Protein 4OI3 (pdb70)

Organism: Streptomyces coelicolor (strain ATCC BAA-471 / A3(2) / M145) (NCBI:txid100226)

Solvent-accessible surface area: 7769 Å² total

Radius of gyration: 15.57 Å; Cα contacts (8 Å, |Δi|>4): 370; chains: 2; bounding box: 33×35×37 Å

B-factor: mean 9.94, std 4.07, range [4.52, 31.93]

Sequence (158 aa):
AHFDVHRGHGITSDQLHHQAHQADLAVEKDENVHFEQAWADPASGTIYCCLSEGPSAEAVQRVHERAGHKADEIHEVPLSAAHFDVHRGHGITSDQLHHQAHQADLAVEKDENVHFEQAWADPASGTIYCCLSEGPSAEAVQRVHERAGHKADEIHEVPLSA

Nearest PDB structures (foldseek):
  4oi3-assembly1_B  TM=1.013E+00  e=1.697E-15  Streptomyces coelicolor A3(2)
  3c1m-assembly3_C  TM=5.612E-01  e=7.319E-02  Methanocaldococcus jannaschii
  3c1m-assembly1_A  TM=5.698E-01  e=8.884E-02  Methanocaldococcus jannaschii
  6m7y-assembly2_B  TM=4.365E-01  e=3.309E+00  Lactococcus lactis subsp. lactis
  4oi3-assembly1_B  TM=1.011E+00  e=2.224E-14  Streptomyces coelicolor A3(2)

Secondary structure (DSSP, 8-state):
-B--EE------HHHHHHHHHHHHHHHGGGT-EEEEEEEETTTTEEEEEEE-S-HHHHHHHHHHHT---SB-----EE-/-B--EE------HHHHHHHHHHHHHHGGGGT-EEEEEEEETTTTEEEEEEE-S-HHHHHHHHHHHT---SB-----EE-

Foldseek 3Di:
DKKAKAFDADDDPVNVVLLQVLLVVQLVVQPKDWDDWDADRHRGMIDTMMDGDDPVSSQVSSVSSPHRGPDMDGDPDDD/DKKFKAFDAQDDPVNVVLLVVLLVVQLVVQPKAWDDWDADRHRRMIDIMIDGDDLVSSQVSSVSSPHGGPDMDHDPDDD

CATH classification: 3.30.70.3090

InterPro domains:
  IPR025336 SCO4226-like [PF14026] (4-78)
  IPR042557 SCO4226, nickel-binding ferredoxin-like monomer [G3DSA:3.30.70.3090] (1-82)

Structure (mmCIF, N/CA/C/O backbone):
data_4OI3
#
_entry.id   4OI3
#
_cell.length_a   29.574
_cell.length_b   66.982
_cell.length_c   34.265
_cell.angle_alpha   90.00
_cell.angle_beta   95.02
_cell.angle_gamma   90.00
#
_symmetry.space_group_name_H-M   'P 1 21 1'
#
loop_
_entity.id
_entity.type
_entity.pdbx_description
1 polymer 'Nickel responsive protein'
2 water water
#
loop_
_atom_site.group_PDB
_atom_site.id
_atom_site.type_symbol
_atom_site.label_atom_id
_atom_site.label_alt_id
_atom_site.label_comp_id
_atom_site.label_asym_id
_atom_site.label_entity_id
_atom_site.label_seq_id
_atom_site.pdbx_PDB_ins_code
_atom_site.Cartn_x
_atom_site.Cartn_y
_atom_site.Cartn_z
_atom_site.occupancy
_atom_site.B_iso_or_equiv
_atom_site.auth_seq_id
_atom_site.auth_comp_id
_atom_site.auth_asym_id
_atom_site.auth_atom_id
_atom_site.pdbx_PDB_model_num
ATOM 1 N N . ALA A 1 9 ? 1.701 4.885 14.235 1.00 8.96 2 ALA A N 1
ATOM 2 C CA . ALA A 1 9 ? 1.902 4.118 12.975 1.00 8.43 2 ALA A CA 1
ATOM 3 C C . ALA A 1 9 ? 2.249 2.674 13.309 1.00 8.08 2 ALA A C 1
ATOM 4 O O . ALA A 1 9 ? 2.594 2.363 14.446 1.00 8.50 2 ALA A O 1
ATOM 6 N N . HIS A 1 10 ? 2.158 1.797 12.313 1.00 8.26 3 HIS A N 1
ATOM 7 C CA . HIS A 1 10 ? 2.405 0.370 12.502 1.00 8.04 3 HIS A CA 1
ATOM 8 C C . HIS A 1 10 ? 3.626 -0.050 11.710 1.00 7.15 3 HIS A C 1
ATOM 9 O O . HIS A 1 10 ? 3.806 0.399 10.573 1.00 6.97 3 HIS A O 1
ATOM 16 N N . PHE A 1 11 ? 4.454 -0.914 12.308 1.00 6.85 4 PHE A N 1
ATOM 17 C CA . PHE A 1 11 ? 5.709 -1.352 11.694 1.00 6.62 4 PHE A CA 1
ATOM 18 C C . PHE A 1 11 ? 5.900 -2.852 11.758 1.00 6.10 4 PHE A C 1
ATOM 19 O O . PHE A 1 11 ? 5.545 -3.489 12.757 1.00 6.09 4 PHE A O 1
ATOM 35 N N . ASP A 1 13 ? 9.172 -5.368 11.408 1.00 6.21 6 ASP A N 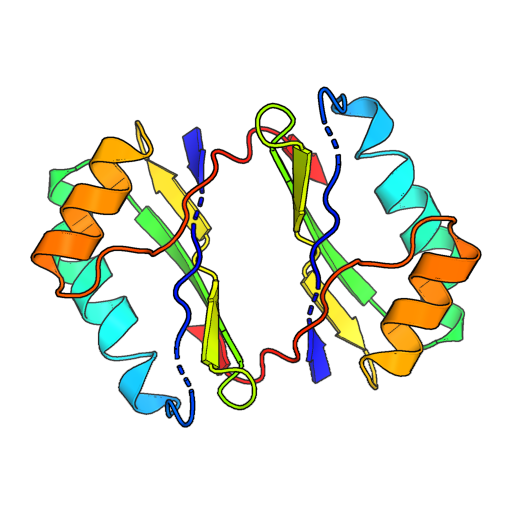1
ATOM 36 C CA . ASP A 1 13 ? 10.614 -5.428 11.261 1.00 6.22 6 ASP A CA 1
ATOM 37 C C . ASP A 1 13 ? 11.111 -6.864 11.225 1.00 6.11 6 ASP A C 1
ATOM 38 O O . ASP A 1 13 ? 10.411 -7.788 11.653 1.00 5.75 6 ASP A O 1
ATOM 43 N N . VAL A 1 14 ? 12.308 -7.035 10.678 1.00 6.33 7 VAL A N 1
ATOM 44 C CA . VAL A 1 14 ? 12.849 -8.365 10.417 1.00 6.98 7 VAL A CA 1
ATOM 45 C C . VAL A 1 14 ? 14.287 -8.450 10.906 1.00 7.06 7 VAL A C 1
ATOM 46 O O . VAL A 1 14 ? 15.100 -7.548 10.655 1.00 6.71 7 VAL A O 1
ATOM 50 N N . HIS A 1 15 ? 14.580 -9.537 11.616 1.00 7.03 8 HIS A N 1
ATOM 51 C CA . HIS A 1 15 ? 15.936 -9.871 12.031 1.00 7.82 8 HIS A CA 1
ATOM 52 C C . HIS A 1 15 ? 16.312 -11.150 11.319 1.00 7.82 8 HIS A C 1
ATOM 53 O O . HIS A 1 15 ? 15.541 -12.113 11.337 1.00 8.13 8 HIS A O 1
ATOM 60 N N . ARG A 1 16 ? 17.490 -11.157 10.698 1.00 7.99 9 ARG A N 1
ATOM 61 C CA . ARG A 1 16 ? 17.976 -12.325 9.959 1.00 7.93 9 ARG A CA 1
ATOM 62 C C . ARG A 1 16 ? 19.246 -12.884 10.596 1.00 7.95 9 ARG A C 1
ATOM 63 O O . ARG A 1 16 ? 19.868 -12.233 11.436 1.00 8.47 9 ARG A O 1
ATOM 71 N N . GLY A 1 17 ? 19.609 -14.105 10.211 1.00 7.59 10 GLY A N 1
ATOM 72 C CA . GLY A 1 17 ? 20.829 -14.753 10.720 1.00 8.22 10 GLY A CA 1
ATOM 73 C C . GLY A 1 17 ? 20.683 -15.431 12.073 1.00 8.47 10 GLY A C 1
ATOM 74 O O . GLY A 1 17 ? 21.682 -15.859 12.672 1.00 9.29 10 GLY A O 1
ATOM 83 N N . HIS A 1 19 ? 19.583 -18.335 13.142 1.00 8.25 12 HIS A N 1
ATOM 84 C CA . HIS A 1 19 ? 19.318 -19.768 13.072 1.00 7.82 12 HIS A CA 1
ATOM 85 C C . HIS A 1 19 ? 19.514 -20.434 14.429 1.00 8.06 12 HIS A C 1
ATOM 86 O O . HIS A 1 19 ? 20.425 -20.083 15.181 1.00 8.17 12 HIS A O 1
ATOM 93 N N . GLY A 1 20 ? 18.623 -21.364 14.750 1.00 7.55 13 GLY A N 1
ATOM 94 C CA . GLY A 1 20 ? 18.751 -22.139 15.972 1.00 8.37 13 GLY A CA 1
ATOM 95 C C . GLY A 1 20 ? 18.171 -21.518 17.223 1.00 8.69 13 GLY A C 1
ATOM 96 O O . GLY A 1 20 ? 18.256 -22.113 18.295 1.00 9.11 13 GLY A O 1
ATOM 97 N N . ILE A 1 21 ? 17.570 -20.336 17.096 1.00 8.67 14 ILE A N 1
ATOM 98 C CA . ILE A 1 21 ? 17.004 -19.631 18.248 1.00 8.76 14 ILE A CA 1
ATOM 99 C C . ILE A 1 21 ? 15.966 -20.512 18.958 1.00 8.91 14 ILE A C 1
ATOM 100 O O . ILE A 1 21 ? 15.222 -21.243 18.301 1.00 9.28 14 ILE A O 1
ATOM 105 N N . THR A 1 22 ? 15.944 -20.460 20.289 1.00 8.71 15 THR A N 1
ATOM 106 C CA . THR A 1 22 ? 14.993 -21.223 21.098 1.00 8.77 15 THR A CA 1
ATOM 107 C C . THR A 1 22 ? 13.838 -20.335 21.552 1.00 7.99 15 THR A C 1
ATOM 108 O O . THR A 1 22 ? 13.933 -19.105 21.540 1.00 6.99 15 THR A O 1
ATOM 112 N N . SER A 1 23 ? 12.758 -20.966 21.986 1.00 8.01 16 SER A N 1
ATOM 113 C CA . SER A 1 23 ? 11.629 -20.240 22.547 1.00 8.47 16 SER A CA 1
ATOM 114 C C . SER A 1 23 ? 12.069 -19.335 23.706 1.00 9.26 16 SER A C 1
ATOM 115 O O . SER A 1 23 ? 11.642 -18.180 23.784 1.00 8.98 16 SER A O 1
ATOM 118 N N . ASP A 1 24 ? 12.936 -19.843 24.584 1.00 9.22 17 ASP A N 1
ATOM 119 C CA . ASP A 1 24 ? 13.467 -19.053 25.701 1.00 9.98 17 ASP A CA 1
ATOM 120 C C . ASP A 1 24 ? 14.194 -17.798 25.214 1.00 9.26 17 ASP A C 1
ATOM 121 O O . ASP A 1 24 ? 14.000 -16.698 25.758 1.00 9.10 17 ASP A O 1
ATOM 126 N N . GLN A 1 25 ? 15.024 -17.955 24.187 1.00 8.85 18 GLN A N 1
ATOM 127 C CA . GLN A 1 25 ? 15.776 -16.840 23.620 1.00 8.75 18 GLN A CA 1
ATOM 128 C C . GLN A 1 25 ? 14.891 -15.811 22.931 1.00 8.22 18 GLN A C 1
ATOM 129 O O . GLN A 1 25 ? 15.138 -14.609 23.037 1.00 8.42 18 GLN A O 1
ATOM 135 N N . LEU A 1 26 ? 13.850 -16.271 22.245 1.00 7.01 19 LEU A N 1
ATOM 136 C CA . LEU A 1 26 ? 12.904 -15.331 21.652 1.00 7.09 19 LEU A CA 1
ATOM 137 C C . LEU A 1 26 ? 12.167 -14.554 22.745 1.00 7.61 19 LEU A C 1
ATOM 138 O O . LEU A 1 26 ? 12.029 -13.333 22.654 1.00 7.18 19 LEU A O 1
ATOM 143 N N . HIS A 1 27 ? 11.717 -15.248 23.789 1.00 8.44 20 HIS A N 1
ATOM 144 C CA A HIS A 1 27 ? 11.031 -14.611 24.922 0.52 9.24 20 HIS A CA 1
ATOM 145 C CA B HIS A 1 27 ? 11.027 -14.576 24.883 0.48 9.22 20 HIS A CA 1
ATOM 146 C C . HIS A 1 27 ? 11.939 -13.550 25.552 1.00 9.55 20 HIS A C 1
ATOM 147 O O . HIS A 1 27 ? 11.507 -12.428 25.823 1.00 9.47 20 HIS A O 1
ATOM 160 N N . GLN A 1 28 ? 13.201 -13.914 25.769 1.00 9.61 21 GLN A N 1
ATOM 161 C CA . GLN A 1 28 ? 14.214 -13.015 26.350 1.00 10.25 21 GLN A CA 1
ATOM 162 C C . GLN A 1 28 ? 14.360 -11.736 25.520 1.00 9.92 21 GLN A C 1
ATOM 163 O O . GLN A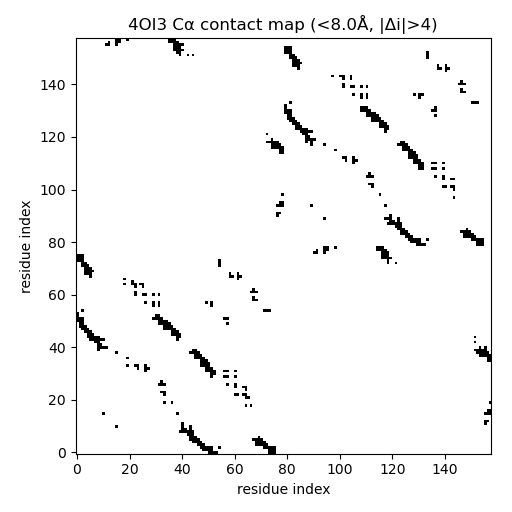 1 28 ? 14.365 -10.623 26.061 1.00 9.89 21 GLN A O 1
ATOM 169 N N . ALA A 1 29 ? 14.498 -11.903 24.208 1.00 9.48 22 ALA A N 1
ATOM 170 C CA . ALA A 1 29 ? 14.678 -10.776 23.307 1.00 8.94 22 ALA A CA 1
ATOM 171 C C . ALA A 1 29 ? 13.461 -9.855 23.328 1.00 8.27 22 ALA A C 1
ATOM 172 O O . ALA A 1 29 ? 13.605 -8.631 23.384 1.00 7.46 22 ALA A O 1
ATOM 174 N N . HIS A 1 30 ? 12.267 -10.446 23.304 1.00 7.62 23 HIS A N 1
ATOM 175 C CA . HIS A 1 30 ? 11.026 -9.679 23.335 1.00 7.80 23 HIS A CA 1
ATOM 176 C C . HIS A 1 30 ? 10.891 -8.920 24.658 1.00 7.74 23 HIS A C 1
ATOM 177 O O . HIS A 1 30 ? 10.520 -7.738 24.672 1.00 7.33 23 HIS A O 1
ATOM 184 N N . GLN A 1 31 ? 11.219 -9.578 25.764 1.00 7.99 24 GLN A N 1
ATOM 185 C CA . GLN A 1 31 ? 11.180 -8.916 27.065 1.00 8.40 24 GLN A CA 1
ATOM 186 C C . GLN A 1 31 ? 12.144 -7.741 27.150 1.00 7.85 24 GLN A C 1
ATOM 187 O O . GLN A 1 31 ? 11.836 -6.730 27.790 1.00 8.22 24 GLN A O 1
ATOM 193 N N . ALA A 1 32 ? 13.302 -7.871 26.507 1.00 7.91 25 ALA A N 1
ATOM 194 C CA . ALA A 1 32 ? 14.286 -6.788 26.479 1.00 8.07 25 ALA A CA 1
ATOM 195 C C . ALA A 1 32 ? 13.730 -5.572 25.734 1.00 8.30 25 ALA A C 1
ATOM 196 O O . ALA A 1 32 ? 13.946 -4.432 26.156 1.00 8.35 25 ALA A O 1
ATOM 198 N N . ASP A 1 33 ? 13.008 -5.813 24.635 1.00 8.14 26 ASP A N 1
ATOM 199 C CA . ASP A 1 33 ? 12.324 -4.735 23.911 1.00 8.30 26 ASP A CA 1
ATOM 200 C C . ASP A 1 33 ? 11.259 -4.084 24.791 1.00 7.98 26 ASP A C 1
ATOM 201 O O . ASP A 1 33 ? 11.191 -2.854 24.888 1.00 8.04 26 ASP A O 1
ATOM 206 N N . LEU A 1 34 ? 10.416 -4.910 25.410 1.00 8.17 27 LEU A N 1
ATOM 207 C CA . LEU A 1 34 ? 9.332 -4.413 26.248 1.00 8.62 27 LEU A CA 1
ATOM 208 C C . LEU A 1 34 ? 9.853 -3.537 27.385 1.00 9.12 27 LEU A C 1
ATOM 209 O O . LEU A 1 34 ? 9.199 -2.579 27.777 1.00 9.56 27 LEU A O 1
ATOM 214 N N . ALA A 1 35 ? 11.040 -3.855 27.896 1.00 9.09 28 ALA A N 1
ATOM 215 C CA . ALA A 1 35 ? 11.588 -3.164 29.061 1.00 9.84 28 ALA A CA 1
ATOM 216 C C . ALA A 1 35 ? 11.914 -1.703 28.786 1.00 10.24 28 ALA A C 1
ATOM 217 O O . ALA A 1 35 ? 11.930 -0.889 29.717 0.68 10.20 28 ALA A O 1
ATOM 219 N N . VAL A 1 36 ? 12.173 -1.362 27.525 1.00 10.11 29 VAL A N 1
ATOM 220 C CA . VAL A 1 36 ? 12.554 0.012 27.193 1.00 10.62 29 VAL A CA 1
ATOM 221 C C . VAL A 1 36 ? 11.665 0.689 26.134 1.00 9.80 29 VAL A C 1
ATOM 222 O O . VAL A 1 36 ? 11.909 1.839 25.763 1.00 10.37 29 VAL A O 1
ATOM 226 N N . GLU A 1 37 ? 10.620 -0.003 25.682 1.00 8.18 30 GLU A N 1
ATOM 227 C CA . GLU A 1 37 ? 9.771 0.513 24.596 1.00 7.62 30 GLU A CA 1
ATOM 228 C C . GLU A 1 37 ? 8.996 1.783 24.960 1.00 7.47 30 GLU A C 1
ATOM 229 O O . GLU A 1 37 ? 8.803 2.659 24.114 1.00 6.96 30 GLU A O 1
ATOM 235 N N . LYS A 1 38 ? 8.555 1.892 26.210 1.00 7.90 31 LYS A N 1
ATOM 236 C CA . LYS A 1 38 ? 7.633 2.979 26.561 1.00 8.46 31 LYS A CA 1
ATOM 237 C C . LYS A 1 38 ? 8.275 4.361 26.455 1.00 8.52 31 LYS A C 1
ATOM 238 O O . LYS A 1 38 ? 7.582 5.339 26.189 1.00 8.64 31 LYS A O 1
ATOM 244 N N . ASP A 1 39 ? 9.592 4.433 26.633 1.00 8.65 32 ASP A N 1
ATOM 245 C CA . ASP A 1 39 ? 10.301 5.704 26.539 1.00 9.69 32 ASP A CA 1
ATOM 246 C C . ASP A 1 39 ? 10.075 6.349 25.166 1.00 9.32 32 ASP A C 1
ATOM 247 O O . ASP A 1 39 ? 9.932 7.572 25.054 1.00 9.74 32 ASP A O 1
ATOM 252 N N . GLU A 1 40 ? 9.994 5.515 24.131 1.00 8.46 33 GLU A N 1
ATOM 253 C CA . GLU A 1 40 ? 9.803 5.995 22.764 1.00 7.57 33 GLU A CA 1
ATOM 254 C C . GLU A 1 40 ? 8.346 5.956 22.301 1.00 6.94 33 GLU A C 1
ATOM 255 O O . GLU A 1 40 ? 8.080 6.146 21.119 1.00 7.24 33 GLU A O 1
ATOM 261 N N . ASN A 1 41 ? 7.410 5.717 23.222 1.00 6.58 34 ASN A N 1
ATOM 262 C CA . ASN A 1 41 ? 5.989 5.569 22.860 1.00 6.43 34 ASN A CA 1
ATOM 263 C C . ASN A 1 41 ? 5.810 4.469 21.801 1.00 6.12 34 ASN A C 1
ATOM 264 O O . ASN A 1 41 ? 5.043 4.616 20.846 1.00 6.25 34 ASN A O 1
ATOM 269 N N . VAL A 1 42 ? 6.539 3.369 21.988 1.00 6.36 35 VAL A N 1
ATOM 270 C CA . VAL A 1 42 ? 6.464 2.208 21.112 1.00 6.16 35 VAL A CA 1
ATOM 271 C C . VAL A 1 42 ? 5.836 1.053 21.878 1.00 6.37 35 VAL A C 1
ATOM 272 O O . VAL A 1 42 ? 6.055 0.915 23.075 1.00 6.50 35 VAL A O 1
ATOM 276 N N . HIS A 1 43 ? 5.030 0.244 21.195 1.00 6.57 36 HIS A N 1
ATOM 277 C CA . HIS A 1 43 ? 4.609 -1.026 21.761 1.00 6.81 36 HIS A CA 1
ATOM 278 C C . HIS A 1 43 ? 4.839 -2.163 20.783 1.00 6.73 36 HIS A C 1
ATOM 279 O O . HIS A 1 43 ? 4.334 -2.140 19.665 1.00 6.48 36 HIS A O 1
ATOM 286 N N . PHE A 1 44 ? 5.607 -3.153 21.224 1.00 7.03 37 PHE A N 1
ATOM 287 C CA . PHE A 1 44 ? 5.819 -4.365 20.445 1.00 7.25 37 PHE A CA 1
ATOM 288 C C . PHE A 1 44 ? 4.672 -5.325 20.702 1.00 7.86 37 PHE A C 1
ATOM 289 O O . PHE A 1 44 ? 4.532 -5.840 21.811 1.00 9.08 37 PHE A O 1
ATOM 297 N N . GLU A 1 45 ? 3.848 -5.532 19.676 1.00 7.81 38 GLU A N 1
ATOM 298 C CA . GLU A 1 45 ? 2.606 -6.288 19.786 1.00 8.70 38 GLU A CA 1
ATOM 299 C C . GLU A 1 45 ? 2.810 -7.790 19.699 1.00 8.75 38 GLU A C 1
ATOM 300 O O . GLU A 1 45 ? 2.201 -8.533 20.460 1.00 9.76 38 GLU A O 1
ATOM 306 N N . GLN A 1 46 ? 3.655 -8.234 18.769 1.00 8.59 39 GLN A N 1
ATOM 307 C CA . GLN A 1 46 ? 3.852 -9.661 18.525 1.00 9.19 39 GLN A CA 1
ATOM 308 C C . GLN A 1 46 ? 5.218 -9.895 17.895 1.00 8.68 39 GLN A C 1
ATOM 309 O O . GLN A 1 46 ? 5.701 -9.068 17.121 1.00 8.54 39 GLN A O 1
ATOM 315 N N . ALA A 1 47 ? 5.828 -11.034 18.217 1.00 8.49 40 ALA A N 1
ATOM 316 C CA . ALA A 1 47 ? 7.026 -11.511 17.540 1.00 8.61 40 ALA A CA 1
ATOM 317 C C . ALA A 1 47 ? 6.802 -12.948 17.090 1.00 8.10 40 ALA A C 1
ATOM 318 O O . ALA A 1 47 ? 6.176 -13.733 17.806 1.00 9.01 40 ALA A O 1
ATOM 320 N N . TRP A 1 48 ? 7.306 -13.278 15.904 1.00 7.53 41 TRP A N 1
ATOM 321 C CA . TRP A 1 48 ? 7.236 -14.638 15.377 1.00 7.34 41 TRP A CA 1
ATOM 322 C C . TRP A 1 48 ? 8.618 -15.012 14.865 1.00 7.32 41 TRP A C 1
ATOM 323 O O . TRP A 1 48 ? 9.267 -14.207 14.195 1.00 8.05 41 TRP A O 1
ATOM 334 N N . ALA A 1 49 ? 9.074 -16.225 15.159 1.00 6.76 42 ALA A N 1
ATOM 335 C CA . ALA A 1 49 ? 10.411 -16.624 14.730 1.00 6.42 42 ALA A CA 1
ATOM 336 C C . ALA A 1 49 ? 10.443 -17.971 14.039 1.00 6.28 42 ALA A C 1
ATOM 337 O O . ALA A 1 49 ? 9.767 -18.930 14.469 1.00 6.07 42 ALA A O 1
ATOM 339 N N . ASP A 1 50 ? 11.229 -18.008 12.958 1.00 6.31 43 ASP A N 1
ATOM 340 C CA . ASP A 1 50 ? 11.596 -19.232 12.263 1.00 6.71 43 ASP A CA 1
ATOM 341 C C . ASP A 1 50 ? 13.027 -19.595 12.649 1.00 6.80 43 ASP A C 1
ATOM 342 O O . ASP A 1 50 ? 13.969 -19.000 12.135 1.00 6.12 43 ASP A O 1
ATOM 347 N N . PRO A 1 51 ? 13.208 -20.567 13.558 1.00 7.12 44 PRO A N 1
ATOM 348 C CA . PRO A 1 51 ? 14.581 -20.954 13.928 1.00 7.70 44 PRO A CA 1
ATOM 349 C C . PRO A 1 51 ? 15.350 -21.677 12.819 1.00 7.73 44 PRO A C 1
ATOM 350 O O . PRO A 1 51 ? 16.578 -21.773 12.886 1.00 8.52 44 PRO A O 1
ATOM 354 N N . ALA A 1 52 ? 14.639 -22.192 11.819 1.00 7.27 45 ALA A N 1
ATOM 355 C CA . ALA A 1 52 ? 15.281 -22.920 10.723 1.00 7.76 45 ALA A CA 1
ATOM 356 C C . ALA A 1 52 ? 16.015 -21.956 9.793 1.00 8.16 45 ALA A C 1
ATOM 357 O O . ALA A 1 52 ? 17.222 -22.066 9.610 1.00 8.78 45 ALA A O 1
ATOM 359 N N . SER A 1 53 ? 15.297 -20.99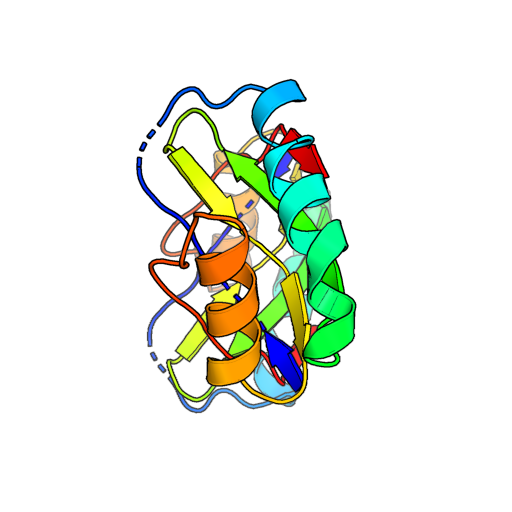2 9.225 1.00 8.10 46 SER A N 1
ATOM 360 C CA . SER A 1 53 ? 15.938 -19.956 8.412 1.00 8.09 46 SER A CA 1
ATOM 361 C C . SER A 1 53 ? 16.654 -18.930 9.288 1.00 8.00 46 SER A C 1
ATOM 362 O O . SER A 1 53 ? 17.593 -18.269 8.840 1.00 8.89 46 SER A O 1
ATOM 365 N N . GLY A 1 54 ? 16.202 -18.791 10.533 1.00 7.25 47 GLY A N 1
ATOM 366 C CA . GLY A 1 54 ? 16.749 -17.782 11.432 1.00 7.29 47 GLY A CA 1
ATOM 367 C C . GLY A 1 54 ? 16.189 -16.395 11.181 1.00 7.40 47 GLY A C 1
ATOM 368 O O . GLY A 1 54 ? 16.931 -15.409 11.163 1.00 8.15 47 GLY A O 1
ATOM 369 N N . THR A 1 55 ? 14.874 -16.318 11.016 1.00 7.31 48 THR A N 1
ATOM 370 C CA . THR A 1 55 ? 14.201 -15.070 10.678 1.00 7.16 48 THR A CA 1
ATOM 371 C C . THR A 1 55 ? 13.210 -14.747 11.781 1.00 7.09 48 THR A C 1
ATOM 372 O O . THR A 1 55 ? 12.399 -15.598 12.165 1.00 7.11 48 THR A O 1
ATOM 376 N N . ILE A 1 56 ? 13.285 -13.521 12.299 1.00 7.38 49 ILE A N 1
ATOM 377 C CA . ILE A 1 56 ? 12.350 -13.045 13.328 1.00 7.49 49 ILE A CA 1
ATOM 378 C C . ILE A 1 56 ? 11.575 -11.847 12.792 1.00 6.88 49 ILE A C 1
ATOM 379 O O . ILE A 1 56 ? 12.170 -10.890 12.307 1.00 7.13 49 ILE A O 1
ATOM 384 N N . TYR A 1 57 ? 10.250 -11.916 12.896 1.00 6.34 50 TYR A N 1
ATOM 385 C CA . TYR A 1 57 ? 9.352 -10.844 12.477 1.00 6.40 50 TYR A CA 1
ATOM 386 C C . TYR A 1 57 ? 8.772 -10.198 13.719 1.00 6.32 50 TYR A C 1
ATOM 387 O O . TYR A 1 57 ? 8.326 -10.898 14.631 1.00 6.77 50 TYR A O 1
ATOM 396 N N . CYS A 1 58 ? 8.758 -8.865 13.753 1.00 6.07 51 CYS A N 1
ATOM 397 C CA A CYS A 1 58 ? 8.217 -8.135 14.913 0.57 6.00 51 CYS A CA 1
ATOM 398 C CA B CYS A 1 58 ? 8.251 -8.143 14.898 0.43 6.66 51 CYS A CA 1
ATOM 399 C C . CYS A 1 58 ? 7.242 -7.081 14.448 1.00 5.86 51 CYS A C 1
ATOM 400 O O . CYS A 1 58 ? 7.580 -6.233 13.623 1.00 5.66 51 CYS A O 1
ATOM 405 N N . LEU A 1 59 ? 6.033 -7.127 15.001 1.00 5.86 52 LEU A N 1
ATOM 406 C CA . LEU A 1 59 ? 4.994 -6.148 14.705 1.00 5.93 52 LEU A CA 1
ATOM 407 C C . LEU A 1 59 ? 4.929 -5.157 15.857 1.00 5.76 52 LEU A C 1
ATOM 408 O O . LEU A 1 59 ? 4.806 -5.566 17.014 1.00 6.05 52 LEU A O 1
ATOM 413 N N . SER A 1 60 ? 4.983 -3.862 15.542 1.00 5.72 53 SER A N 1
ATOM 414 C CA . SER A 1 60 ? 4.968 -2.815 16.565 1.00 5.94 53 SER A CA 1
ATOM 415 C C . SER A 1 60 ? 4.070 -1.649 16.165 1.00 6.11 53 SER A C 1
ATOM 416 O O . SER A 1 60 ? 3.694 -1.507 15.001 1.00 6.38 53 SER A O 1
ATOM 419 N N . GLU A 1 61 ? 3.701 -0.853 17.162 1.00 6.61 54 GLU A N 1
ATOM 420 C CA . GLU A 1 61 ? 3.071 0.448 16.950 1.00 7.04 54 GLU A CA 1
ATOM 421 C C . GLU A 1 61 ? 3.996 1.493 17.546 1.00 6.90 54 GLU A C 1
ATOM 422 O O . GLU A 1 61 ? 4.549 1.294 18.627 1.00 7.67 54 GLU A O 1
ATOM 428 N N . GLY A 1 62 ? 4.176 2.603 16.845 1.00 6.75 55 GLY A N 1
ATOM 429 C CA . GLY A 1 62 ? 5.055 3.645 17.349 1.00 7.14 55 GLY A CA 1
ATOM 430 C C . GLY A 1 62 ? 5.017 4.835 16.428 1.00 7.48 55 GLY A C 1
ATOM 431 O O . GLY A 1 62 ? 4.349 4.800 15.395 1.00 7.51 55 GLY A O 1
ATOM 432 N N . PRO A 1 63 ? 5.698 5.919 16.823 1.00 7.56 56 PRO A N 1
ATOM 433 C CA . PRO A 1 63 ? 5.636 7.140 16.013 1.00 8.06 56 PRO A CA 1
ATOM 434 C C . PRO A 1 63 ? 6.423 7.076 14.703 1.00 7.95 56 PRO A C 1
ATOM 435 O O . PRO A 1 63 ? 6.091 7.787 13.749 1.00 8.31 56 PRO A O 1
ATOM 439 N N . SER A 1 64 ? 7.456 6.239 14.648 1.00 7.26 57 SER A N 1
ATOM 440 C CA . SER A 1 64 ? 8.340 6.188 13.482 1.00 7.31 57 SER A CA 1
ATOM 441 C C . SER A 1 64 ? 9.192 4.938 13.536 1.00 7.29 57 SER A C 1
ATOM 442 O O . SER A 1 64 ? 9.361 4.343 14.608 1.00 7.31 57 SER A O 1
ATOM 445 N N . ALA A 1 65 ? 9.732 4.556 12.381 1.00 7.28 58 ALA A N 1
ATOM 446 C CA . ALA A 1 65 ? 10.687 3.455 12.301 1.00 7.56 58 ALA A CA 1
ATOM 447 C C . ALA A 1 65 ? 11.949 3.780 13.092 1.00 7.42 58 ALA A C 1
ATOM 448 O O . ALA A 1 65 ? 12.538 2.896 13.712 1.00 7.12 58 ALA A O 1
ATOM 450 N N . GLU A 1 66 ? 12.356 5.052 13.088 1.00 7.10 59 GLU A N 1
ATOM 451 C CA . GLU A 1 66 ? 13.512 5.490 13.866 1.00 7.33 59 GLU A CA 1
ATOM 452 C C . GLU A 1 66 ? 13.347 5.173 15.347 1.00 7.06 59 GLU A C 1
ATOM 453 O O . GLU A 1 66 ? 14.277 4.681 15.978 1.00 6.77 59 GLU A O 1
ATOM 459 N N . ALA A 1 67 ? 12.162 5.452 15.886 1.00 6.80 60 ALA A N 1
ATOM 460 C CA . ALA A 1 67 ? 11.866 5.191 17.295 1.00 6.61 60 ALA A CA 1
ATOM 461 C C . ALA A 1 67 ? 11.911 3.697 17.597 1.00 6.41 60 ALA A C 1
ATOM 462 O O . ALA A 1 67 ? 12.500 3.274 18.591 1.00 6.80 60 ALA A O 1
ATOM 464 N N . VAL A 1 68 ? 11.286 2.896 16.738 1.00 5.87 61 VAL A N 1
ATOM 465 C CA . VAL A 1 68 ? 11.262 1.442 16.935 1.00 6.37 61 VAL A CA 1
ATOM 466 C C . VAL A 1 68 ? 12.704 0.913 16.964 1.00 6.09 61 VAL A C 1
ATOM 467 O O . VAL A 1 68 ? 13.072 0.100 17.822 1.00 6.20 61 VAL A O 1
ATOM 471 N N . GLN A 1 69 ? 13.529 1.393 16.032 1.00 6.26 62 GLN A N 1
ATOM 472 C CA . GLN A 1 69 ? 14.920 0.960 15.941 1.00 6.66 62 GLN A CA 1
ATOM 473 C C . GLN A 1 69 ? 15.767 1.410 17.127 1.00 6.43 62 GLN A C 1
ATOM 474 O O . GLN A 1 69 ? 16.631 0.655 17.573 1.00 6.77 62 GLN A O 1
ATOM 480 N N . ARG A 1 70 ? 15.519 2.610 17.654 1.00 6.81 63 ARG A N 1
ATOM 481 C CA . ARG A 1 70 ? 16.214 3.034 18.874 1.00 6.82 63 ARG A CA 1
ATOM 482 C C . ARG A 1 70 ? 15.903 2.108 20.053 1.00 6.79 63 ARG A C 1
ATOM 483 O O . ARG A 1 70 ? 16.793 1.785 20.850 1.00 7.29 63 ARG A O 1
ATOM 491 N N . VAL A 1 71 ? 14.652 1.666 20.159 1.00 6.80 64 VAL A N 1
ATOM 492 C CA . VAL A 1 71 ? 14.280 0.714 21.206 1.00 6.64 64 VAL A CA 1
ATOM 493 C C . VAL A 1 71 ? 15.050 -0.592 21.021 1.00 6.38 64 VAL A C 1
ATOM 494 O O . VAL A 1 71 ? 15.689 -1.076 21.948 1.00 6.18 64 VAL A O 1
ATOM 498 N N . HIS A 1 72 ? 14.994 -1.154 19.815 1.00 6.62 65 HIS A N 1
ATOM 499 C CA . HIS A 1 72 ? 15.707 -2.402 19.539 1.00 6.95 65 HIS A CA 1
ATOM 500 C C . HIS A 1 72 ? 17.197 -2.273 19.855 1.00 7.39 65 HIS A C 1
ATOM 501 O O . HIS A 1 72 ? 17.800 -3.184 20.427 1.00 7.29 65 HIS A O 1
ATOM 508 N N . GLU A 1 73 ? 17.792 -1.147 19.478 1.00 7.83 66 GLU A N 1
ATOM 509 C CA . GLU A 1 73 ? 19.226 -0.934 19.684 1.00 8.69 66 GLU A CA 1
ATOM 510 C C . GLU A 1 73 ? 19.573 -0.945 21.178 1.00 8.54 66 GLU A C 1
ATOM 511 O O . GLU A 1 73 ? 20.558 -1.567 21.592 1.00 9.02 66 GLU A O 1
ATOM 517 N N . ARG A 1 74 ? 18.752 -0.274 21.985 1.00 8.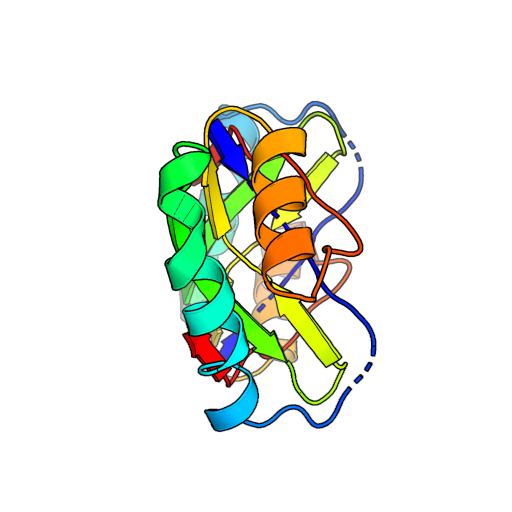62 67 ARG A N 1
ATOM 518 C CA . ARG A 1 74 ? 18.935 -0.276 23.435 1.00 9.06 67 ARG A CA 1
ATOM 519 C C . ARG A 1 74 ? 18.764 -1.676 24.012 1.00 9.47 67 ARG A C 1
ATOM 520 O O . ARG A 1 74 ? 19.456 -2.055 24.965 1.00 9.82 67 ARG A O 1
ATOM 528 N N . ALA A 1 75 ? 17.843 -2.440 23.427 1.00 9.87 68 ALA A N 1
ATOM 529 C CA . ALA A 1 75 ? 17.555 -3.797 23.878 1.00 10.66 68 ALA A CA 1
ATOM 530 C C . ALA A 1 75 ? 18.645 -4.794 23.474 1.00 11.09 68 ALA A C 1
ATOM 531 O O . ALA A 1 75 ? 18.748 -5.864 24.075 1.00 12.63 68 ALA A O 1
ATOM 533 N N . GLY A 1 76 ? 19.455 -4.436 22.476 1.00 11.16 69 GLY A N 1
ATOM 534 C CA . GLY A 1 76 ? 20.608 -5.240 22.064 1.00 11.09 69 GLY A CA 1
ATOM 535 C C . GLY A 1 76 ? 20.496 -5.883 20.692 1.00 11.21 69 GLY A C 1
ATOM 536 O O . GLY A 1 76 ? 21.348 -6.699 20.323 0.66 10.86 69 GLY A O 1
ATOM 537 N N . HIS A 1 77 ? 19.464 -5.527 19.927 1.00 11.12 70 HIS A N 1
ATOM 538 C CA . HIS A 1 77 ? 19.213 -6.186 18.643 1.00 11.29 70 HIS A CA 1
ATOM 539 C C . HIS A 1 77 ? 18.494 -5.307 17.610 1.00 10.65 70 HIS A C 1
ATOM 540 O O . HIS A 1 77 ? 17.321 -5.523 17.323 1.00 10.35 70 HIS A O 1
ATOM 547 N N . LYS A 1 78 ? 19.200 -4.332 17.043 1.00 10.64 71 LYS A N 1
ATOM 548 C CA . LYS A 1 78 ? 18.637 -3.520 15.960 1.00 10.56 71 LYS A CA 1
ATOM 549 C C . LYS A 1 78 ? 18.178 -4.437 14.818 1.00 9.68 71 LYS A C 1
ATOM 550 O O . LYS A 1 78 ? 18.867 -5.395 14.469 1.00 10.15 71 LYS A O 1
ATOM 556 N N . ALA A 1 79 ? 16.999 -4.171 14.266 1.00 8.95 72 ALA A N 1
ATOM 557 C CA . ALA A 1 79 ? 16.475 -4.990 13.177 1.00 8.50 72 ALA A CA 1
ATOM 558 C C . ALA A 1 79 ? 17.249 -4.759 11.886 1.00 8.54 72 ALA A C 1
ATOM 559 O O . ALA A 1 79 ? 17.768 -3.657 11.652 1.00 8.83 72 ALA A O 1
ATOM 561 N N . ASP A 1 80 ? 17.314 -5.791 11.046 1.00 8.51 73 ASP A N 1
ATOM 562 C CA . ASP A 1 80 ? 17.978 -5.672 9.749 1.00 8.86 73 ASP A CA 1
ATOM 563 C C . ASP A 1 80 ? 17.140 -4.887 8.731 1.00 9.16 73 ASP A C 1
ATOM 564 O O . ASP A 1 80 ? 17.691 -4.235 7.841 1.00 9.97 73 ASP A O 1
ATOM 569 N N . GLU A 1 81 ? 15.816 -4.956 8.868 1.00 8.96 74 GLU A N 1
ATOM 570 C CA . GLU A 1 81 ? 14.881 -4.276 7.965 1.00 9.23 74 GLU A CA 1
ATOM 571 C C . GLU A 1 81 ? 13.697 -3.801 8.782 1.00 8.52 74 GLU A C 1
ATOM 572 O O . GLU A 1 81 ? 13.264 -4.502 9.692 1.00 8.02 74 GLU A O 1
ATOM 578 N N . ILE A 1 82 ? 13.159 -2.626 8.457 1.00 8.23 75 ILE A N 1
ATOM 579 C CA . ILE A 1 82 ? 11.922 -2.171 9.079 1.00 8.03 75 ILE A CA 1
ATOM 580 C C . ILE A 1 82 ? 11.064 -1.435 8.054 1.00 8.14 75 ILE A C 1
ATOM 581 O O . ILE A 1 82 ? 11.566 -0.600 7.301 1.00 8.64 75 ILE A O 1
ATOM 586 N N . HIS A 1 83 ? 9.777 -1.779 8.022 1.00 7.97 76 HIS A N 1
ATOM 587 C CA . HIS A 1 83 ? 8.823 -1.185 7.093 1.00 8.79 76 HIS A CA 1
ATOM 588 C C . HIS A 1 83 ? 7.607 -0.684 7.841 1.00 8.11 76 HIS A C 1
ATOM 589 O O . HIS A 1 83 ? 7.072 -1.387 8.700 1.00 8.13 76 HIS A O 1
ATOM 596 N N . GLU A 1 84 ? 7.138 0.514 7.506 1.00 8.04 77 GLU A N 1
ATOM 597 C CA . GLU A 1 84 ? 5.827 0.912 7.984 1.00 7.54 77 GLU A CA 1
ATOM 598 C C . GLU A 1 84 ? 4.811 0.086 7.217 1.00 6.91 77 GLU A C 1
ATOM 599 O O . GLU A 1 84 ? 4.972 -0.129 6.019 1.00 7.32 77 GLU A O 1
ATOM 605 N N . VAL A 1 85 ? 3.780 -0.376 7.917 1.00 6.32 78 VAL A N 1
ATOM 606 C CA . VAL A 1 85 ? 2.715 -1.155 7.300 1.00 6.62 78 VAL A CA 1
ATOM 607 C C . VAL A 1 85 ? 1.375 -0.441 7.538 1.00 6.73 78 VAL A C 1
ATOM 608 O O . VAL A 1 85 ? 0.605 -0.811 8.418 1.00 7.25 78 VAL A O 1
ATOM 612 N N . PRO A 1 86 ? 1.105 0.634 6.768 1.00 6.64 79 PRO A N 1
ATOM 613 C CA . PRO A 1 86 ? -0.111 1.427 6.983 1.00 7.05 79 PRO A CA 1
ATOM 614 C C . PRO A 1 86 ? -1.391 0.707 6.573 1.00 7.15 79 PRO A C 1
ATOM 615 O O . PRO A 1 86 ? -2.478 1.151 6.934 1.00 8.24 79 PRO A O 1
ATOM 619 N N . LEU A 1 87 ? -1.265 -0.380 5.810 1.00 6.62 80 LEU A N 1
ATOM 620 C CA . LEU A 1 87 ? -2.429 -1.141 5.358 1.00 7.05 80 LEU A CA 1
ATOM 621 C C . LEU A 1 87 ? -2.495 -2.491 6.036 1.00 6.92 80 LEU A C 1
ATOM 622 O O . LEU A 1 87 ? -1.475 -3.141 6.262 1.00 6.36 80 LEU A O 1
ATOM 627 N N . SER A 1 88 ? -3.711 -2.929 6.332 1.00 7.83 81 SER A N 1
ATOM 628 C CA . SER A 1 88 ? -3.889 -4.260 6.897 1.00 8.86 81 SER A CA 1
ATOM 629 C C . SER A 1 88 ? -5.192 -4.871 6.425 1.00 9.44 81 SER A C 1
ATOM 630 O O . SER A 1 88 ? -6.137 -4.158 6.075 1.00 10.24 81 SER A O 1
ATOM 633 N N . ALA A 1 89 ? -5.218 -6.200 6.394 1.00 9.92 82 ALA A N 1
ATOM 634 C CA . ALA A 1 89 ? -6.434 -6.938 6.087 1.00 10.76 82 ALA A CA 1
ATOM 635 C C . ALA A 1 89 ? -6.515 -8.172 6.977 1.00 11.32 82 ALA A C 1
ATOM 636 O O . ALA A 1 89 ? -5.549 -8.518 7.667 1.00 11.18 82 ALA A O 1
ATOM 639 N N . ALA B 1 9 ? 0.361 -25.767 11.449 1.00 7.58 2 ALA B N 1
ATOM 640 C CA . ALA B 1 9 ? 1.632 -25.020 11.651 1.00 7.31 2 ALA B CA 1
ATOM 641 C C . ALA B 1 9 ? 1.412 -23.553 11.271 1.00 7.05 2 ALA B C 1
ATOM 642 O O . ALA B 1 9 ? 0.470 -23.231 10.545 1.00 7.50 2 ALA B O 1
ATOM 644 N N . HIS B 1 10 ? 2.260 -22.674 11.795 1.00 6.79 3 HIS B N 1
ATOM 645 C CA . HIS B 1 10 ? 2.101 -21.224 11.630 1.00 6.15 3 HIS B CA 1
ATOM 646 C C . HIS B 1 10 ? 3.136 -20.735 10.625 1.00 6.00 3 HIS B C 1
ATOM 647 O O . HIS B 1 10 ? 4.300 -21.131 10.699 1.00 5.99 3 HIS B O 1
ATOM 654 N N . PHE B 1 11 ? 2.712 -19.884 9.691 1.00 5.47 4 PHE B N 1
ATOM 655 C CA . PHE B 1 11 ? 3.577 -19.401 8.607 1.00 5.35 4 PHE B CA 1
ATOM 656 C C . PHE B 1 11 ? 3.533 -17.893 8.447 1.00 5.46 4 PHE B C 1
ATOM 657 O O . PHE B 1 11 ? 2.474 -17.276 8.571 1.00 5.69 4 PHE B O 1
ATOM 673 N N . ASP B 1 13 ? 4.602 -15.326 5.359 1.00 5.38 6 ASP B N 1
ATOM 674 C CA . ASP B 1 13 ? 5.066 -15.240 3.984 1.00 5.66 6 ASP B CA 1
ATOM 675 C C . ASP B 1 13 ? 5.134 -13.792 3.522 1.00 5.93 6 ASP B C 1
ATOM 676 O O . ASP B 1 13 ? 4.496 -12.903 4.102 1.00 5.96 6 ASP B O 1
ATOM 681 N N . VAL B 1 14 ? 5.953 -13.569 2.501 1.00 6.64 7 VAL B N 1
ATOM 682 C CA . VAL B 1 14 ? 6.296 -12.229 2.062 1.00 7.72 7 VAL B CA 1
ATOM 683 C C . VAL B 1 14 ? 6.149 -12.147 0.553 1.00 7.60 7 VAL B C 1
ATOM 684 O O . VAL B 1 14 ? 6.631 -13.028 -0.185 1.00 7.78 7 VAL B O 1
ATOM 688 N N . HIS B 1 15 ? 5.474 -11.091 0.106 1.00 8.59 8 HIS B N 1
ATOM 689 C CA . HIS B 1 15 ? 5.370 -10.763 -1.307 1.00 9.67 8 HIS B CA 1
ATOM 690 C C . HIS B 1 15 ? 6.086 -9.440 -1.525 1.00 10.06 8 HIS B C 1
ATOM 691 O O . HIS B 1 15 ? 5.876 -8.481 -0.778 1.00 10.47 8 HIS B O 1
ATOM 698 N N . ARG B 1 16 ? 6.935 -9.396 -2.545 1.00 10.30 9 ARG B N 1
ATOM 699 C CA . ARG B 1 16 ? 7.678 -8.184 -2.867 1.00 11.23 9 ARG B CA 1
ATOM 700 C C . ARG B 1 16 ? 7.237 -7.621 -4.214 0.79 11.36 9 ARG B C 1
ATOM 701 O O . ARG B 1 16 ? 6.535 -8.288 -4.978 1.00 11.99 9 ARG B O 1
ATOM 709 N N . GLY B 1 17 ? 7.630 -6.376 -4.478 1.00 11.57 10 GLY B N 1
ATOM 710 C CA . GLY B 1 17 ? 7.344 -5.722 -5.751 1.00 12.44 10 GLY B CA 1
ATOM 711 C C . GLY B 1 17 ? 5.965 -5.098 -5.817 1.00 12.79 10 GLY B C 1
ATOM 712 O O . GLY B 1 17 ? 5.530 -4.672 -6.887 0.55 12.65 10 GLY B O 1
ATOM 721 N N . HIS B 1 19 ? 4.757 -2.311 -5.063 1.00 11.81 12 HIS B N 1
ATOM 722 C CA . HIS B 1 19 ? 4.893 -0.868 -4.917 1.00 11.59 12 HIS B CA 1
ATOM 723 C C . HIS B 1 19 ? 3.579 -0.156 -5.194 1.00 11.18 12 HIS B C 1
ATOM 724 O O . HIS B 1 19 ? 2.935 -0.396 -6.214 1.00 12.28 12 HIS B O 1
ATOM 731 N N . GLY B 1 20 ? 3.178 0.698 -4.258 1.00 10.26 13 GLY B N 1
ATOM 732 C CA . GLY B 1 20 ? 2.002 1.548 -4.446 1.00 9.85 13 GLY B CA 1
ATOM 733 C C . GLY B 1 20 ? 0.647 0.896 -4.236 0.83 9.50 13 GLY B C 1
ATOM 734 O O . GLY B 1 20 ? -0.379 1.519 -4.482 1.00 9.87 13 GLY B O 1
ATOM 735 N N . ILE B 1 21 ? 0.632 -0.344 -3.755 1.00 9.36 14 ILE B N 1
ATOM 736 C CA . ILE B 1 21 ? -0.620 -1.065 -3.515 1.00 9.32 14 ILE B CA 1
ATOM 737 C C . ILE B 1 21 ? -1.589 -0.232 -2.653 1.00 9.24 14 ILE B C 1
ATOM 738 O O . ILE B 1 21 ? -1.176 0.419 -1.692 1.00 8.94 14 ILE B O 1
ATOM 743 N N . THR B 1 22 ? -2.871 -0.239 -3.015 1.00 9.17 15 THR B N 1
ATOM 744 C CA . THR B 1 22 ? -3.893 0.484 -2.271 1.00 9.45 15 THR B CA 1
ATOM 745 C C . THR B 1 22 ? -4.583 -0.419 -1.263 1.00 9.29 15 THR B C 1
ATOM 746 O O . THR B 1 22 ? -4.493 -1.649 -1.350 1.00 8.70 15 THR B O 1
ATOM 750 N N . SER B 1 23 ? -5.299 0.195 -0.324 1.00 9.46 16 SER B N 1
ATOM 751 C CA . SER B 1 23 ? -6.086 -0.550 0.652 1.00 9.93 16 SER B CA 1
ATOM 752 C C . SER B 1 23 ? -7.106 -1.449 -0.041 1.00 9.96 16 SER B C 1
ATOM 753 O O . SER B 1 23 ? -7.277 -2.603 0.358 1.00 9.64 16 SER B O 1
ATOM 756 N N . ASP B 1 24 ? -7.760 -0.942 -1.087 1.00 10.17 17 ASP B N 1
ATOM 757 C CA . ASP B 1 24 ? -8.729 -1.754 -1.828 1.00 10.63 17 ASP B CA 1
ATOM 758 C C . ASP B 1 24 ? -8.064 -2.974 -2.471 1.00 10.10 17 ASP B C 1
ATOM 759 O O . ASP B 1 24 ? -8.607 -4.086 -2.434 1.00 10.13 17 ASP B O 1
ATOM 764 N N . GLN B 1 25 ? -6.888 -2.772 -3.058 1.00 9.21 18 GLN B N 1
ATOM 765 C CA . GLN B 1 25 ? -6.157 -3.869 -3.698 1.00 9.50 18 GLN B CA 1
ATOM 766 C C . GLN B 1 25 ? -5.697 -4.928 -2.692 1.00 9.25 18 GLN B C 1
ATOM 767 O O . GLN B 1 25 ? -5.750 -6.131 -2.977 1.00 9.46 18 GLN B O 1
ATOM 773 N N . LEU B 1 26 ? -5.259 -4.489 -1.516 1.00 8.41 19 LEU B N 1
ATOM 774 C CA . LEU B 1 26 ? -4.857 -5.436 -0.477 1.00 8.16 19 LEU B CA 1
ATOM 775 C C . LEU B 1 26 ? -6.069 -6.244 -0.030 1.00 8.40 19 LEU B C 1
ATOM 776 O O . LEU B 1 26 ? -5.999 -7.472 0.079 1.00 8.21 19 LEU B O 1
ATOM 781 N N . HIS B 1 27 ? -7.178 -5.555 0.223 1.00 8.64 20 HIS B N 1
ATOM 782 C CA A HIS B 1 27 ? -8.433 -6.183 0.657 0.56 9.47 20 HIS B CA 1
ATOM 783 C CA B HIS B 1 27 ? -8.369 -6.246 0.690 0.44 9.52 20 HIS B CA 1
ATOM 784 C C . HIS B 1 27 ? -8.905 -7.238 -0.334 1.00 9.42 20 HIS B C 1
ATOM 785 O O . HIS B 1 27 ? -9.315 -8.333 0.041 1.00 9.64 20 HIS B O 1
ATOM 798 N N . GLN B 1 28 ? -8.849 -6.897 -1.614 1.00 8.88 21 GLN B N 1
ATOM 799 C CA . GLN B 1 28 ? -9.274 -7.846 -2.633 1.00 8.93 21 GLN B CA 1
ATOM 800 C C . GLN B 1 28 ? -8.330 -9.038 -2.764 1.00 8.65 21 GLN B C 1
ATOM 801 O O . GLN B 1 28 ? -8.785 -10.157 -2.945 1.00 8.57 21 GLN B O 1
ATOM 807 N N . ALA B 1 29 ? -7.024 -8.810 -2.647 1.00 8.32 22 ALA B N 1
ATOM 808 C CA . ALA B 1 29 ? -6.071 -9.918 -2.708 1.00 8.58 22 ALA B CA 1
ATOM 809 C C . ALA B 1 29 ? -6.305 -10.872 -1.535 1.00 8.39 22 ALA B C 1
ATOM 810 O O . ALA B 1 29 ? -6.277 -12.096 -1.700 1.00 8.55 22 ALA B O 1
ATOM 812 N N . HIS B 1 30 ? -6.555 -10.302 -0.359 1.00 8.17 23 HIS B N 1
ATOM 813 C CA . HIS B 1 30 ? -6.834 -11.092 0.833 1.00 8.34 23 HIS B CA 1
ATOM 814 C C . HIS B 1 30 ? -8.133 -11.875 0.661 1.00 8.00 23 HIS B C 1
ATOM 815 O O . HIS B 1 30 ? -8.188 -13.058 0.973 1.00 7.67 23 HIS B O 1
ATOM 822 N N . GLN B 1 31 ? -9.164 -11.223 0.136 1.00 7.88 24 GLN B N 1
ATOM 823 C CA . GLN B 1 31 ? -10.439 -11.891 -0.145 1.00 8.28 24 GLN B CA 1
ATOM 824 C C . GLN B 1 31 ? -10.256 -13.084 -1.089 1.00 8.39 24 GLN B C 1
ATOM 825 O O . GLN B 1 31 ? -10.887 -14.133 -0.911 1.00 8.69 24 GLN B O 1
ATOM 831 N N . ALA B 1 32 ? -9.393 -12.928 -2.088 1.00 8.75 25 ALA B N 1
ATOM 832 C CA . ALA B 1 32 ? -9.135 -13.994 -3.054 1.00 9.20 25 ALA B CA 1
ATOM 833 C C . ALA B 1 32 ? -8.500 -15.220 -2.398 1.00 9.21 25 ALA B C 1
ATOM 834 O O . ALA B 1 32 ? -8.872 -16.358 -2.700 1.00 9.50 25 ALA B O 1
ATOM 836 N N . ASP B 1 33 ? -7.542 -14.988 -1.503 1.00 8.77 26 ASP B N 1
ATOM 837 C CA . ASP B 1 33 ? -6.928 -16.066 -0.720 1.00 8.65 26 ASP B CA 1
ATOM 838 C C . ASP B 1 33 ? -7.983 -16.758 0.135 1.00 8.48 26 ASP B C 1
ATOM 839 O O . ASP B 1 33 ? -8.049 -17.987 0.176 1.00 7.83 26 ASP B O 1
ATOM 844 N N . LEU B 1 34 ? -8.808 -15.964 0.817 1.00 7.98 27 LEU B N 1
ATOM 845 C CA . LEU B 1 34 ? -9.842 -16.497 1.706 1.00 8.59 27 LEU B CA 1
ATOM 846 C C . LEU B 1 34 ? -10.880 -17.332 0.962 1.00 8.59 27 LEU B C 1
ATOM 847 O O . LEU B 1 34 ? -11.467 -18.252 1.537 1.00 8.75 27 LEU B O 1
ATOM 852 N N . ALA B 1 35 ? -11.098 -17.022 -0.314 1.00 9.25 28 ALA B N 1
ATOM 853 C CA . ALA B 1 35 ? -12.113 -17.727 -1.093 1.00 9.47 28 ALA B CA 1
ATOM 854 C C . ALA B 1 35 ? -11.742 -19.182 -1.394 1.00 9.80 28 ALA B C 1
ATOM 855 O O . ALA B 1 35 ? -12.632 -20.015 -1.616 0.70 9.79 28 ALA B O 1
ATOM 857 N N . VAL B 1 36 ? -10.444 -19.482 -1.420 1.00 9.56 29 VAL B N 1
ATOM 858 C CA . VAL B 1 36 ? -9.969 -20.834 -1.748 1.00 10.36 29 VAL B CA 1
ATOM 859 C C . VAL B 1 36 ? -9.113 -21.519 -0.666 1.00 9.76 29 VAL B C 1
ATOM 860 O O . VAL B 1 36 ? -8.672 -22.658 -0.850 1.00 10.00 29 VAL B O 1
ATOM 864 N N . GLU B 1 37 ? -8.896 -20.855 0.468 1.00 8.67 30 GLU B N 1
ATOM 865 C CA . GLU B 1 37 ? -8.010 -21.407 1.498 1.00 8.31 30 GLU B CA 1
ATOM 866 C C . GLU B 1 37 ? -8.547 -22.685 2.167 1.00 8.48 30 GLU B C 1
ATOM 867 O O . GLU B 1 37 ? -7.772 -23.575 2.522 1.00 7.95 30 GLU B O 1
ATOM 873 N N . LYS B 1 38 ? -9.868 -22.776 2.307 1.00 8.91 31 LYS B N 1
ATOM 874 C CA . LYS B 1 38 ? -10.521 -23.902 2.991 1.00 10.20 31 LYS B CA 1
ATOM 875 C C . LYS B 1 38 ? -10.124 -25.264 2.431 1.00 10.20 31 LYS B C 1
ATOM 876 O O . LYS B 1 38 ? -9.946 -26.227 3.185 1.00 10.56 31 LYS B O 1
ATOM 882 N N . ASP B 1 39 ? -9.973 -25.336 1.111 1.00 10.03 32 ASP B N 1
ATOM 883 C CA . ASP B 1 39 ? -9.674 -26.604 0.446 1.00 10.39 32 ASP B CA 1
ATOM 884 C C . ASP B 1 39 ? -8.382 -27.227 0.957 0.87 10.15 32 ASP B C 1
ATOM 885 O O . ASP B 1 39 ? -8.248 -28.451 1.012 1.00 10.59 32 ASP B O 1
ATOM 890 N N . GLU B 1 40 ? -7.437 -26.379 1.350 1.00 9.50 33 GLU B N 1
ATOM 891 C CA . GLU B 1 40 ? -6.146 -26.850 1.827 1.00 8.88 33 GLU B CA 1
ATOM 892 C C . GLU B 1 40 ? -6.000 -26.771 3.344 1.00 8.41 33 GLU B C 1
ATOM 893 O O . GLU B 1 40 ? -4.900 -26.962 3.860 1.00 8.51 33 GLU B O 1
ATOM 899 N N . ASN B 1 41 ? -7.098 -26.497 4.051 1.00 8.05 34 ASN B N 1
ATOM 900 C CA . ASN B 1 41 ? -7.054 -26.290 5.503 1.00 7.94 34 ASN B CA 1
ATOM 901 C C . ASN B 1 41 ? -6.033 -25.204 5.864 0.99 7.40 34 ASN B C 1
ATOM 902 O O . ASN B 1 41 ? -5.270 -25.323 6.823 1.00 7.50 34 ASN B O 1
ATOM 907 N N . VAL B 1 42 ? -6.036 -24.143 5.060 1.00 6.64 35 VAL B N 1
ATOM 908 C CA . VAL B 1 42 ? -5.197 -22.978 5.295 1.00 6.00 35 VAL B CA 1
ATOM 909 C C . VAL B 1 42 ? -6.090 -21.855 5.807 1.00 6.37 35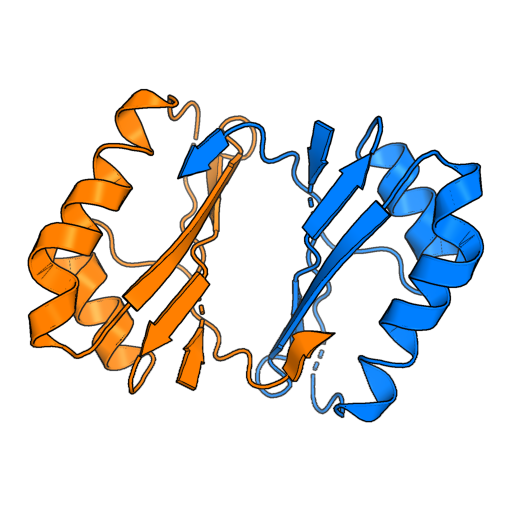 VAL B C 1
ATOM 910 O O . VAL B 1 42 ? -7.259 -21.746 5.423 1.00 6.39 35 VAL B O 1
ATOM 914 N N . HIS B 1 43 ? -5.546 -21.045 6.710 1.00 6.24 36 HIS B N 1
ATOM 915 C CA . HIS B 1 43 ? -6.327 -19.994 7.367 1.00 6.18 36 HIS B CA 1
ATOM 916 C C . HIS B 1 43 ? -5.468 -18.754 7.485 1.00 6.06 36 HIS B C 1
ATOM 917 O O . HIS B 1 43 ? -4.622 -18.672 8.370 1.00 6.04 36 HIS B O 1
ATOM 924 N N . PHE B 1 44 ? -5.657 -17.811 6.562 1.00 5.67 37 PHE B N 1
ATOM 925 C CA . PHE B 1 44 ? -4.905 -16.564 6.605 1.00 5.93 37 PHE B CA 1
ATOM 926 C C . PHE B 1 44 ? -5.442 -15.691 7.718 1.00 6.06 37 PHE B C 1
ATOM 927 O O . PHE B 1 44 ? -6.615 -15.332 7.724 1.00 7.10 37 PHE B O 1
ATOM 935 N N . GLU B 1 45 ? -4.577 -15.362 8.666 1.00 5.49 38 GLU B N 1
ATOM 936 C CA . GLU B 1 45 ? -4.996 -14.683 9.889 1.00 6.05 38 GLU B CA 1
ATOM 937 C C . GLU B 1 45 ? -4.945 -13.168 9.762 1.00 6.60 38 GLU B C 1
ATOM 938 O O . GLU B 1 45 ? -5.876 -12.474 10.186 1.00 7.66 38 GLU B O 1
ATOM 944 N N . GLN B 1 46 ? -3.855 -12.661 9.186 1.00 6.76 39 GLN B N 1
ATOM 945 C CA . GLN B 1 46 ? -3.643 -11.223 9.073 1.00 7.32 39 GLN B CA 1
ATOM 946 C C . GLN B 1 46 ? -2.723 -10.963 7.894 1.00 7.10 39 GLN B C 1
ATOM 947 O O . GLN B 1 46 ? -1.831 -11.768 7.606 1.00 6.88 39 GLN B O 1
ATOM 953 N N . ALA B 1 47 ? -2.939 -9.830 7.228 1.00 7.65 40 ALA B N 1
ATOM 954 C CA . ALA B 1 47 ? -2.024 -9.327 6.204 1.00 7.75 40 ALA B CA 1
ATOM 955 C C . ALA B 1 47 ? -1.651 -7.890 6.547 1.00 7.82 40 ALA B C 1
ATOM 956 O O . ALA B 1 47 ? -2.488 -7.129 7.030 1.00 8.12 40 ALA B O 1
ATOM 958 N N . TRP B 1 48 ? -0.390 -7.537 6.324 1.00 7.45 41 TRP B N 1
ATOM 959 C CA . TRP B 1 48 ? 0.068 -6.162 6.510 1.00 7.48 41 TRP B CA 1
ATOM 960 C C . TRP B 1 48 ? 0.816 -5.758 5.251 1.00 7.40 41 TRP B C 1
ATOM 961 O O . TRP B 1 48 ? 1.607 -6.549 4.733 1.00 8.30 41 TRP B O 1
ATOM 972 N N . ALA B 1 49 ? 0.584 -4.545 4.746 1.00 6.57 42 ALA B N 1
ATOM 973 C CA . ALA B 1 49 ? 1.273 -4.119 3.525 1.00 6.54 42 ALA B CA 1
ATOM 974 C C . ALA B 1 49 ? 1.967 -2.788 3.700 1.00 6.48 42 ALA B C 1
ATOM 975 O O . ALA B 1 49 ? 1.419 -1.869 4.323 1.00 6.53 42 ALA B O 1
ATOM 977 N N . ASP B 1 50 ? 3.165 -2.702 3.121 1.00 6.28 43 ASP B N 1
ATOM 978 C CA . ASP B 1 50 ? 3.871 -1.443 2.967 1.00 7.21 43 ASP B CA 1
ATOM 979 C C . ASP B 1 50 ? 3.897 -1.078 1.493 1.00 7.28 43 ASP B C 1
ATOM 980 O O . ASP B 1 50 ? 4.694 -1.630 0.736 1.00 6.68 43 ASP B O 1
ATOM 985 N N . PRO B 1 51 ? 3.032 -0.138 1.073 1.00 7.33 44 PRO B N 1
ATOM 986 C CA . PRO B 1 51 ? 3.038 0.308 -0.324 1.00 8.16 44 PRO B CA 1
ATOM 987 C C . PRO B 1 51 ? 4.334 1.002 -0.748 1.00 7.97 44 PRO B C 1
ATOM 988 O O . PRO B 1 51 ? 4.657 1.008 -1.938 1.00 9.09 44 PRO B O 1
ATOM 992 N N . ALA B 1 52 ? 5.063 1.581 0.205 1.00 8.10 45 ALA B N 1
ATOM 993 C CA . ALA B 1 52 ? 6.298 2.309 -0.111 1.00 8.88 45 ALA B CA 1
ATOM 994 C C . ALA B 1 52 ? 7.387 1.346 -0.586 1.00 9.14 45 ALA B C 1
ATOM 995 O O . ALA B 1 52 ? 7.894 1.478 -1.706 1.00 9.78 45 ALA B O 1
ATOM 997 N N . SER B 1 53 ? 7.726 0.364 0.257 1.00 9.47 46 SER B N 1
ATOM 998 C CA . SER B 1 53 ? 8.715 -0.657 -0.095 1.00 9.84 46 SER B CA 1
ATOM 999 C C . SER B 1 53 ? 8.129 -1.737 -1.002 1.00 9.86 46 SER B C 1
ATOM 1000 O O . SER B 1 53 ? 8.876 -2.522 -1.588 1.00 10.30 46 SER B O 1
ATOM 1003 N N . GLY B 1 54 ? 6.800 -1.781 -1.102 1.00 9.71 47 GLY B N 1
ATOM 1004 C CA . GLY B 1 54 ? 6.103 -2.809 -1.881 1.00 9.89 47 GLY B CA 1
ATOM 1005 C C . GLY B 1 54 ? 6.123 -4.203 -1.257 1.00 10.15 47 GLY B C 1
ATOM 1006 O O . GLY B 1 54 ? 6.207 -5.210 -1.971 1.00 10.36 47 GLY B O 1
ATOM 1007 N N . THR B 1 55 ? 6.036 -4.262 0.072 1.00 9.73 48 THR B N 1
ATOM 1008 C CA . THR B 1 55 ? 6.158 -5.525 0.812 1.00 9.25 48 THR B CA 1
ATOM 1009 C C . THR B 1 55 ? 4.825 -5.876 1.468 1.00 9.26 48 THR B C 1
ATOM 1010 O O . THR B 1 55 ? 4.235 -5.034 2.151 1.00 9.54 48 THR B O 1
ATOM 1014 N N . ILE B 1 56 ? 4.352 -7.106 1.252 1.00 8.92 49 ILE B N 1
ATOM 1015 C CA . ILE B 1 56 ? 3.161 -7.620 1.940 1.00 8.72 49 ILE B CA 1
ATOM 1016 C C . ILE B 1 56 ? 3.568 -8.818 2.790 1.00 8.19 49 ILE B C 1
ATOM 1017 O O . ILE B 1 56 ? 4.234 -9.745 2.311 1.00 8.71 49 ILE B O 1
ATOM 1022 N N . TYR B 1 57 ? 3.165 -8.775 4.057 1.00 7.19 50 TYR B N 1
ATOM 1023 C CA . TYR B 1 57 ? 3.394 -9.846 5.011 1.00 7.34 50 TYR B CA 1
ATOM 1024 C C . TYR B 1 57 ? 2.068 -10.537 5.275 1.00 6.96 50 TYR B C 1
ATOM 1025 O O . TYR B 1 57 ? 1.068 -9.874 5.557 1.00 6.82 50 TYR B O 1
ATOM 1034 N N . CYS B 1 58 ? 2.072 -11.868 5.190 1.00 6.59 51 CYS B N 1
ATOM 1035 C CA A CYS B 1 58 ? 0.866 -12.667 5.447 0.57 6.04 51 CYS B CA 1
ATOM 1036 C CA B CYS B 1 58 ? 0.889 -12.658 5.432 0.43 6.89 51 CYS B CA 1
ATOM 1037 C C . CYS B 1 58 ? 1.125 -13.729 6.493 1.00 5.75 51 CYS B C 1
ATOM 1038 O O . CYS B 1 58 ? 1.998 -14.570 6.327 1.00 5.41 51 CYS B O 1
ATOM 1043 N N . LEU B 1 59 ? 0.333 -13.705 7.562 1.00 5.31 52 LEU B N 1
ATOM 1044 C CA . LEU B 1 59 ? 0.428 -14.701 8.630 1.00 5.12 52 LEU B CA 1
ATOM 1045 C C . LEU B 1 59 ? -0.708 -15.703 8.465 1.00 4.88 52 LEU B C 1
ATOM 1046 O O . LEU B 1 59 ? -1.865 -15.299 8.321 1.00 4.55 52 LEU B O 1
ATOM 1051 N N . SER B 1 60 ? -0.385 -16.996 8.498 1.00 4.52 53 SER B N 1
ATOM 1052 C CA . SER B 1 60 ? -1.390 -18.035 8.287 1.00 5.12 53 SER B CA 1
ATOM 1053 C C . SER B 1 60 ? -1.157 -19.252 9.173 1.00 5.38 53 SER B C 1
ATOM 1054 O O . SER B 1 60 ? -0.061 -19.469 9.699 1.00 6.06 53 SER B O 1
ATOM 1057 N N . GLU B 1 61 ? -2.211 -20.044 9.332 1.00 5.73 54 GLU B N 1
ATOM 1058 C CA . GLU B 1 61 ? -2.090 -21.386 9.878 1.00 6.16 54 GLU B CA 1
ATOM 1059 C C . GLU B 1 61 ? -2.414 -22.367 8.759 1.00 6.06 54 GLU B C 1
ATOM 1060 O O . GLU B 1 61 ? -3.403 -22.197 8.047 1.00 6.48 54 GLU B O 1
ATOM 1066 N N . GLY B 1 62 ? -1.588 -23.393 8.600 1.00 5.98 55 GLY B N 1
ATOM 1067 C CA . GLY B 1 62 ? -1.849 -24.400 7.579 1.00 6.95 55 GLY B CA 1
ATOM 1068 C C . GLY B 1 62 ?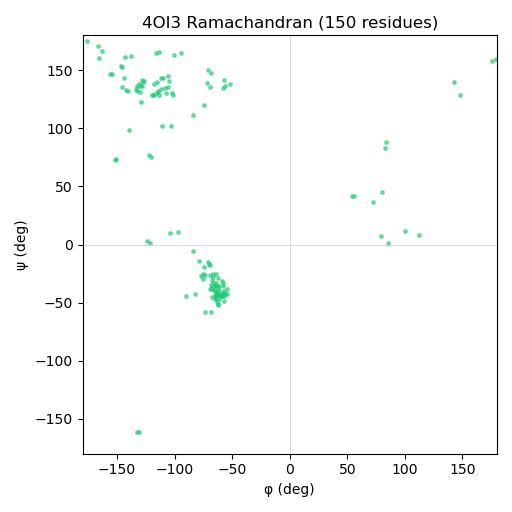 -0.982 -25.614 7.809 1.00 7.14 55 GLY B C 1
ATOM 1069 O O . GLY B 1 62 ? -0.077 -25.586 8.639 1.00 7.66 55 GLY B O 1
ATOM 1070 N N . PRO B 1 63 ? -1.248 -26.702 7.068 1.00 7.90 56 PRO B N 1
ATOM 1071 C CA . PRO B 1 63 ? -0.456 -27.918 7.297 1.00 8.47 56 PRO B CA 1
ATOM 1072 C C . PRO B 1 63 ? 1.017 -27.820 6.892 1.00 8.63 56 PRO B C 1
ATOM 1073 O O . PRO B 1 63 ? 1.862 -28.484 7.493 1.00 8.83 56 PRO B O 1
ATOM 1077 N N . SER B 1 64 ? 1.326 -27.019 5.878 1.00 8.27 57 SER B N 1
ATOM 1078 C CA . SER B 1 64 ? 2.694 -26.923 5.389 1.00 8.35 57 SER B CA 1
ATOM 1079 C C . SER B 1 64 ? 2.826 -25.677 4.545 1.00 7.62 57 SER B C 1
ATOM 1080 O O . SER B 1 64 ? 1.821 -25.085 4.133 1.00 7.81 57 SER B O 1
ATOM 1083 N N . ALA B 1 65 ? 4.069 -25.296 4.263 1.00 7.47 58 ALA B N 1
ATOM 1084 C CA . ALA B 1 65 ? 4.341 -24.186 3.358 1.00 7.72 58 ALA B CA 1
ATOM 1085 C C . ALA B 1 65 ? 3.860 -24.506 1.947 1.00 7.57 58 ALA B C 1
ATOM 1086 O O . ALA B 1 65 ? 3.413 -23.616 1.229 1.00 7.56 58 ALA B O 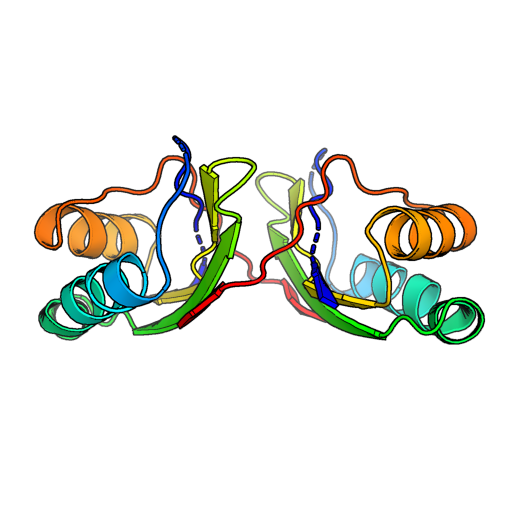1
ATOM 1088 N N . GLU B 1 66 ? 3.938 -25.782 1.556 1.00 7.72 59 GLU B N 1
ATOM 1089 C CA . GLU B 1 66 ? 3.449 -26.234 0.253 1.00 8.03 59 GLU B CA 1
ATOM 1090 C C . GLU B 1 66 ? 1.966 -25.933 0.084 1.00 7.58 59 GLU B C 1
ATOM 1091 O O . GLU B 1 66 ? 1.536 -25.474 -0.975 1.00 7.87 59 GLU B O 1
ATOM 1097 N N . ALA B 1 67 ? 1.187 -26.188 1.134 1.00 7.08 60 ALA B N 1
ATOM 1098 C CA . ALA B 1 67 ? -0.257 -25.958 1.098 1.00 6.87 60 ALA B CA 1
ATOM 1099 C C . ALA B 1 67 ? -0.581 -24.469 1.009 1.00 6.91 60 ALA B C 1
ATOM 1100 O O . ALA B 1 67 ? -1.434 -24.065 0.216 1.00 6.74 60 ALA B O 1
ATOM 1102 N N . VAL B 1 68 ? 0.097 -23.663 1.826 1.00 6.34 61 VAL B N 1
ATOM 1103 C CA . VAL B 1 68 ? -0.127 -22.217 1.821 1.00 6.79 61 VAL B CA 1
ATOM 1104 C C . VAL B 1 68 ? 0.179 -21.660 0.429 1.00 6.91 61 VAL B C 1
ATOM 1105 O O . VAL B 1 68 ? -0.577 -20.842 -0.105 1.00 6.94 61 VAL B O 1
ATOM 1109 N N . GLN B 1 69 ? 1.272 -22.128 -0.162 1.00 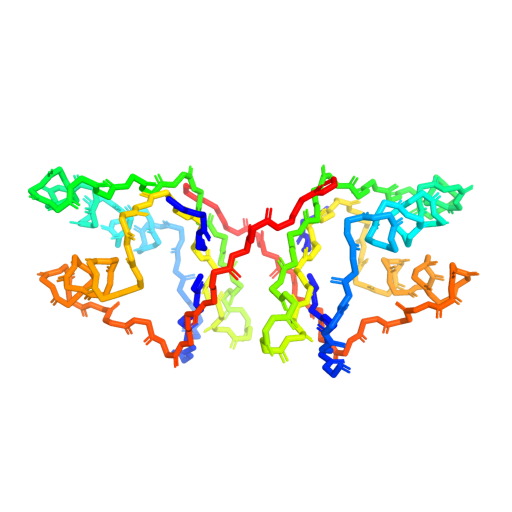6.66 62 GLN B N 1
ATOM 1110 C CA . GLN B 1 69 ? 1.673 -21.670 -1.487 1.00 7.17 62 GLN B CA 1
ATOM 1111 C C . GLN B 1 69 ? 0.727 -22.112 -2.606 1.00 7.21 62 GLN B C 1
ATOM 1112 O O . GLN B 1 69 ? 0.503 -21.356 -3.558 1.00 7.64 62 GLN B O 1
ATOM 1118 N N . ARG B 1 70 ? 0.140 -23.309 -2.493 1.00 6.99 63 ARG B N 1
ATOM 1119 C CA . ARG B 1 70 ? -0.872 -23.739 -3.473 1.00 7.26 63 ARG B CA 1
ATOM 1120 C C . ARG B 1 70 ? -2.088 -22.821 -3.428 1.00 7.45 63 ARG B C 1
ATOM 1121 O O . ARG B 1 70 ? -2.647 -22.473 -4.465 1.00 7.89 63 ARG B O 1
ATOM 1129 N N . VAL B 1 71 ? -2.491 -22.414 -2.227 1.00 7.55 64 VAL B N 1
ATOM 1130 C CA . VAL B 1 71 ? -3.593 -21.466 -2.080 1.00 7.43 64 VAL B CA 1
ATOM 1131 C C . VAL B 1 71 ? -3.247 -20.131 -2.748 1.00 7.48 64 VAL B C 1
ATOM 1132 O O . VAL B 1 71 ? -4.020 -19.621 -3.553 1.00 7.28 64 VAL B O 1
ATOM 1136 N N . HIS B 1 72 ? -2.080 -19.575 -2.421 1.00 7.34 65 HIS B N 1
ATOM 1137 C CA . HIS B 1 72 ? -1.659 -18.311 -3.032 1.00 7.79 65 HIS B CA 1
ATOM 1138 C C . HIS B 1 72 ? -1.612 -18.404 -4.563 1.00 8.24 65 HIS B C 1
ATOM 1139 O O . HIS B 1 72 ? -2.018 -17.479 -5.263 1.00 8.42 65 HIS B O 1
ATOM 1146 N N . GLU B 1 73 ? -1.103 -19.521 -5.079 1.00 8.20 66 GLU B N 1
ATOM 1147 C CA . GLU B 1 73 ? -0.994 -19.722 -6.522 1.00 9.09 66 GLU B CA 1
ATOM 1148 C C . GLU B 1 73 ? -2.372 -19.684 -7.195 1.00 9.43 66 GLU B C 1
ATOM 1149 O O . GLU B 1 73 ? -2.538 -19.059 -8.251 1.00 9.33 66 GLU B O 1
ATOM 1155 N N . ARG B 1 74 ? -3.351 -20.345 -6.579 1.00 9.45 67 ARG B N 1
ATOM 1156 C CA . ARG B 1 74 ? -4.729 -20.349 -7.077 1.00 10.19 67 ARG B CA 1
ATOM 1157 C C . ARG B 1 74 ? -5.364 -18.954 -7.043 1.00 10.71 67 ARG B C 1
ATOM 1158 O O . ARG B 1 74 ? -6.152 -18.603 -7.924 1.00 11.46 67 ARG B O 1
ATOM 1166 N N . ALA B 1 75 ? -5.004 -18.166 -6.030 1.00 11.01 68 ALA B N 1
ATOM 1167 C CA . ALA B 1 75 ? -5.504 -16.796 -5.872 1.00 11.93 68 ALA B CA 1
ATOM 1168 C C . ALA B 1 75 ? -4.712 -15.771 -6.696 1.00 12.58 68 ALA B C 1
ATOM 1169 O O . ALA B 1 75 ? -5.065 -14.582 -6.728 1.00 14.10 68 ALA B O 1
ATOM 1171 N N . GLY B 1 76 ? -3.637 -16.228 -7.341 1.00 12.86 69 GLY B N 1
ATOM 1172 C CA . GLY B 1 76 ? -2.911 -15.437 -8.337 1.00 13.23 69 GLY B CA 1
ATOM 1173 C C . GLY B 1 76 ? -1.635 -14.758 -7.868 1.00 13.02 69 GLY B C 1
ATOM 1174 O O . GLY B 1 76 ? -1.088 -13.910 -8.580 0.56 12.96 69 GLY B O 1
ATOM 1175 N N . HIS B 1 77 ? -1.147 -15.119 -6.682 1.00 12.80 70 HIS B N 1
ATOM 1176 C CA . HIS B 1 77 ? 0.000 -14.428 -6.085 1.00 12.83 70 HIS B CA 1
ATOM 1177 C C . HIS B 1 77 ? 0.862 -15.300 -5.150 1.00 12.10 70 HIS B C 1
ATOM 1178 O O . HIS B 1 77 ? 0.822 -15.131 -3.941 1.00 11.72 70 HIS B O 1
ATOM 1185 N N . LYS B 1 78 ? 1.642 -16.219 -5.716 1.00 11.92 71 LYS B N 1
ATOM 1186 C CA . LYS B 1 78 ? 2.581 -17.028 -4.928 1.00 11.56 71 LYS B CA 1
ATOM 1187 C C . LYS B 1 78 ? 3.570 -16.130 -4.169 1.00 10.99 71 LYS B C 1
ATOM 1188 O O . LYS B 1 78 ? 4.110 -15.174 -4.728 1.00 11.07 71 LYS B O 1
ATOM 1194 N N . ALA B 1 79 ? 3.795 -16.426 -2.892 1.00 9.37 72 ALA B N 1
ATOM 1195 C CA . ALA B 1 79 ? 4.723 -15.640 -2.082 1.00 8.93 72 ALA B CA 1
ATOM 1196 C C . ALA B 1 79 ? 6.171 -15.833 -2.531 1.00 8.67 72 ALA B C 1
ATOM 1197 O O . ALA B 1 79 ? 6.549 -16.917 -2.988 1.00 8.75 72 ALA B O 1
ATOM 1199 N N . ASP B 1 80 ? 6.974 -14.782 -2.392 1.00 8.46 73 ASP B N 1
ATOM 1200 C CA . ASP B 1 80 ? 8.400 -14.830 -2.725 1.00 9.00 73 ASP B CA 1
ATOM 1201 C C . ASP B 1 80 ? 9.220 -15.548 -1.662 1.00 9.26 73 ASP B C 1
ATOM 1202 O O . ASP B 1 80 ? 10.259 -16.129 -1.961 1.00 10.02 73 ASP B O 1
ATOM 1207 N N . GLU B 1 81 ? 8.732 -15.519 -0.427 1.00 9.21 74 GLU B N 1
ATOM 1208 C CA . GLU B 1 81 ? 9.439 -16.069 0.715 1.00 9.53 74 GLU B CA 1
ATOM 1209 C C . GLU B 1 81 ? 8.375 -16.621 1.643 1.00 8.83 74 GLU B C 1
ATOM 1210 O O . GLU B 1 81 ? 7.353 -15.969 1.845 1.00 8.49 74 GLU B O 1
ATOM 1216 N N . ILE B 1 82 ? 8.584 -17.819 2.184 1.00 8.23 75 ILE B N 1
ATOM 1217 C CA . ILE B 1 82 ? 7.663 -18.361 3.186 1.00 7.95 75 ILE B CA 1
ATOM 1218 C C . ILE B 1 82 ? 8.443 -19.093 4.277 1.00 7.89 75 ILE B C 1
ATOM 1219 O O . ILE B 1 82 ? 9.338 -19.884 3.979 1.00 8.57 75 ILE B O 1
ATOM 1224 N N . HIS B 1 83 ? 8.115 -18.784 5.529 1.00 7.51 76 HIS B N 1
ATOM 1225 C CA . HIS B 1 83 ? 8.805 -19.335 6.693 1.00 7.75 76 HIS B CA 1
ATOM 1226 C C . HIS B 1 83 ? 7.808 -19.881 7.683 1.00 7.00 76 HIS B C 1
ATOM 1227 O O . HIS B 1 83 ? 6.855 -19.190 8.047 1.00 7.34 76 HIS B O 1
ATOM 1234 N N . GLU B 1 84 ? 8.027 -21.105 8.154 1.00 6.81 77 GLU B N 1
ATOM 1235 C CA . GLU B 1 84 ? 7.282 -21.568 9.309 1.00 6.54 77 GLU B CA 1
ATOM 1236 C C . GLU B 1 84 ? 7.780 -20.772 10.493 1.00 6.25 77 GLU B C 1
ATOM 1237 O O . GLU B 1 84 ? 8.990 -20.577 10.649 1.00 6.54 77 GLU B O 1
ATOM 1243 N N . VAL B 1 85 ? 6.840 -20.313 11.310 1.00 5.73 78 VAL B N 1
ATOM 1244 C CA . VAL B 1 85 ? 7.168 -19.562 12.522 1.00 5.89 78 VAL B CA 1
ATOM 1245 C C . VAL B 1 85 ? 6.618 -20.290 13.760 1.00 6.09 78 VAL B C 1
ATOM 1246 O O . VAL B 1 85 ? 5.610 -19.895 14.345 1.00 6.49 78 VAL B O 1
ATOM 1250 N N . PRO B 1 86 ? 7.284 -21.389 14.155 1.00 5.88 79 PRO B N 1
ATOM 1251 C CA . PRO B 1 86 ? 6.793 -22.187 15.281 1.00 6.37 79 PRO B CA 1
ATOM 1252 C C . PRO B 1 86 ? 6.937 -21.488 16.636 1.00 7.10 79 PRO B C 1
ATOM 1253 O O . PRO B 1 86 ? 6.314 -21.915 17.607 1.00 8.35 79 PRO B O 1
ATOM 1257 N N . LEU B 1 87 ? 7.761 -20.442 16.697 1.00 6.59 80 LEU B N 1
ATOM 1258 C CA . LEU B 1 87 ? 7.962 -19.674 17.928 1.00 7.19 80 LEU B CA 1
ATOM 1259 C C . LEU B 1 87 ? 7.240 -18.345 17.856 1.00 7.16 80 LEU B C 1
ATOM 1260 O O . LEU B 1 87 ? 7.248 -17.689 16.819 1.00 7.20 80 LEU B O 1
ATOM 1265 N N . SER B 1 88 ? 6.639 -17.939 18.967 1.00 7.87 81 SER B N 1
ATOM 1266 C CA . SER B 1 88 ? 6.029 -16.621 19.050 1.00 9.31 81 SER B CA 1
ATOM 1267 C C . SER B 1 88 ? 6.180 -16.055 20.449 1.00 10.31 81 SER B C 1
ATOM 1268 O O . SER B 1 88 ? 6.286 -16.806 21.417 1.00 10.58 81 SER B O 1
ATOM 1271 N N . ALA B 1 89 ? 6.206 -14.727 20.539 1.00 10.78 82 ALA B N 1
ATOM 1272 C CA . ALA B 1 89 ? 6.244 -14.025 21.815 1.00 12.27 82 ALA B CA 1
ATOM 1273 C C . ALA B 1 89 ? 5.357 -12.788 21.747 1.00 13.07 82 ALA B C 1
ATOM 1274 O O . ALA B 1 89 ? 4.954 -12.353 20.662 0.82 13.13 82 ALA B O 1
#